Protein AF-A0A948UBR6-F1 (afdb_monomer)

Mean predicted aligned error: 5.24 Å

Sequence (126 aa):
MLLAVLIFVATISLVIWQPKGLGIGWSAMGGAVVALLAGVISLADVPVVWDIVWNATGAFVAIIVISLLLDEAGFFEWAALHVARWGRGNGKLLFALVVLLGAAVSALVANDGAALILTPIVIAML

pLDDT: mean 90.73, std 3.77, range [75.69, 96.88]

Secondary structure (DSSP, 8-state):
-HHHHHHHHHHHHHHHH-GGG--HHHHHHHHHHHHHHTTSS-TTHHHHHHHHHHHHHHHHHHHHHHHHHHHHTTHHHHHHHHHHHHHTT-HHHHHHHHHHHHHHHHHHS-HHHHHHHHHHHHHTT-

Structure (mmCIF, N/CA/C/O backbone):
data_AF-A0A948UBR6-F1
#
_entry.id   AF-A0A948UBR6-F1
#
loop_
_atom_site.group_PDB
_atom_site.id
_atom_site.type_symbol
_atom_site.label_atom_id
_atom_site.label_alt_id
_atom_site.label_comp_id
_atom_site.label_asym_id
_atom_site.label_entity_id
_atom_site.label_seq_id
_atom_site.pdbx_PDB_ins_code
_atom_site.Cartn_x
_atom_site.Cartn_y
_atom_site.Cartn_z
_atom_site.occupancy
_atom_site.B_iso_or_equiv
_atom_site.auth_seq_id
_atom_site.auth_comp_id
_atom_site.auth_asym_id
_atom_site.auth_atom_id
_atom_site.pdbx_PDB_model_num
ATOM 1 N N . MET A 1 1 ? 24.419 -3.170 -16.975 1.00 86.69 1 MET A N 1
ATOM 2 C CA . MET A 1 1 ? 24.210 -2.918 -15.527 1.00 86.69 1 MET A CA 1
ATOM 3 C C . MET A 1 1 ? 24.054 -1.438 -15.192 1.00 86.69 1 MET A C 1
ATOM 5 O O . MET A 1 1 ? 23.024 -1.103 -14.632 1.00 86.69 1 MET A O 1
ATOM 9 N N . LEU A 1 2 ? 24.986 -0.544 -15.559 1.00 93.75 2 LEU A N 1
ATOM 10 C CA . LEU A 1 2 ? 24.866 0.895 -15.246 1.00 93.75 2 LEU A CA 1
ATOM 11 C C . LEU A 1 2 ? 23.542 1.517 -15.733 1.00 93.75 2 LEU A C 1
ATOM 13 O O . LEU A 1 2 ? 22.859 2.182 -14.964 1.00 93.75 2 LEU A O 1
ATOM 17 N N . LEU A 1 3 ? 23.142 1.231 -16.978 1.00 94.12 3 LEU A N 1
ATOM 18 C CA . LEU A 1 3 ? 21.878 1.710 -17.549 1.00 94.12 3 LEU A CA 1
ATOM 19 C C . LEU A 1 3 ? 20.651 1.232 -16.755 1.00 94.12 3 LEU A C 1
ATOM 21 O O . LEU A 1 3 ? 19.753 2.018 -16.482 1.00 94.12 3 LEU A O 1
ATOM 25 N N . ALA A 1 4 ? 20.646 -0.033 -16.328 1.00 93.56 4 ALA A N 1
ATOM 26 C CA . ALA A 1 4 ? 19.573 -0.603 -15.516 1.00 93.56 4 ALA A CA 1
ATOM 27 C C . ALA A 1 4 ? 19.444 0.113 -14.165 1.00 93.56 4 ALA A C 1
ATOM 29 O O . ALA A 1 4 ? 18.344 0.465 -13.756 1.00 93.56 4 ALA A O 1
ATOM 30 N N . VAL A 1 5 ? 20.577 0.379 -13.506 1.00 96.25 5 VAL A N 1
ATOM 31 C CA . VAL A 1 5 ? 20.614 1.109 -12.231 1.00 96.25 5 VAL A CA 1
ATOM 32 C C . VAL A 1 5 ? 20.113 2.540 -12.409 1.00 96.25 5 VAL A C 1
ATOM 34 O O . VAL A 1 5 ? 19.330 3.010 -11.592 1.00 96.25 5 VAL A O 1
ATOM 37 N N . LEU A 1 6 ? 20.505 3.224 -13.487 1.00 96.69 6 LEU A N 1
ATOM 38 C CA . LEU A 1 6 ? 20.025 4.578 -13.773 1.00 96.69 6 LEU A CA 1
ATOM 39 C C . LEU A 1 6 ? 18.511 4.614 -13.999 1.00 96.69 6 LEU A C 1
ATOM 41 O O . LEU A 1 6 ? 17.832 5.452 -13.410 1.00 96.69 6 LEU A O 1
ATOM 45 N N . ILE A 1 7 ? 17.978 3.686 -14.802 1.00 95.94 7 ILE A N 1
ATOM 46 C CA . ILE A 1 7 ? 16.533 3.577 -15.038 1.00 95.94 7 ILE A CA 1
ATOM 47 C C . ILE A 1 7 ? 15.806 3.268 -13.727 1.00 95.94 7 ILE A C 1
ATOM 49 O O . ILE A 1 7 ? 14.793 3.898 -13.431 1.00 95.94 7 ILE A O 1
ATOM 53 N N . PHE A 1 8 ? 16.336 2.354 -12.914 1.00 95.56 8 PHE A N 1
ATOM 54 C CA . PHE A 1 8 ? 15.770 2.012 -11.612 1.00 95.56 8 PHE A CA 1
ATOM 55 C C . PHE A 1 8 ? 15.714 3.221 -10.671 1.00 95.56 8 PHE A C 1
ATOM 57 O O . PHE A 1 8 ? 14.643 3.547 -10.164 1.00 95.56 8 PHE A O 1
ATOM 64 N N . VAL A 1 9 ? 16.837 3.922 -10.482 1.00 96.88 9 VAL A N 1
ATOM 65 C CA . VAL A 1 9 ? 16.909 5.100 -9.604 1.00 96.88 9 VAL A CA 1
ATOM 66 C C . VAL A 1 9 ? 15.955 6.186 -10.091 1.00 96.88 9 VAL A C 1
ATOM 68 O O . VAL A 1 9 ? 15.169 6.693 -9.296 1.00 96.88 9 VAL A O 1
ATOM 71 N N . ALA A 1 10 ? 15.952 6.491 -11.391 1.00 95.69 10 ALA A N 1
ATOM 72 C CA . ALA A 1 10 ? 15.044 7.482 -11.960 1.00 95.69 10 ALA A CA 1
ATOM 73 C C . ALA A 1 10 ? 13.567 7.098 -11.759 1.00 95.69 10 ALA A C 1
ATOM 75 O O . ALA A 1 10 ? 12.761 7.932 -11.345 1.00 95.69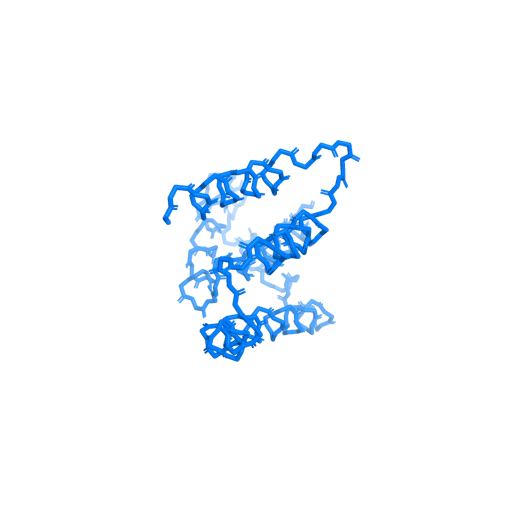 10 ALA A O 1
ATOM 76 N N . THR A 1 11 ? 13.217 5.830 -11.997 1.00 95.62 11 THR A N 1
ATOM 77 C CA . THR A 1 11 ? 11.844 5.327 -11.833 1.00 95.62 11 THR A CA 1
ATOM 78 C C . THR A 1 11 ? 11.398 5.416 -10.375 1.00 95.62 11 THR A C 1
ATOM 80 O O . THR A 1 11 ? 10.325 5.947 -10.096 1.00 95.62 11 THR A O 1
ATOM 83 N N . ILE A 1 12 ? 12.231 4.972 -9.428 1.00 95.75 12 ILE A N 1
ATOM 84 C CA . ILE A 1 12 ? 11.934 5.052 -7.992 1.00 95.75 12 ILE A CA 1
ATOM 85 C C . ILE A 1 12 ? 11.832 6.508 -7.525 1.00 95.75 12 ILE A C 1
ATOM 87 O O . ILE A 1 12 ? 10.913 6.841 -6.780 1.00 95.75 12 ILE A O 1
ATOM 91 N N . SER A 1 13 ? 12.709 7.401 -7.995 1.00 95.12 13 SER A N 1
ATOM 92 C CA . SER A 1 13 ? 12.603 8.833 -7.692 1.00 95.12 13 SER A CA 1
ATOM 93 C C . SER A 1 13 ? 11.272 9.422 -8.165 1.00 95.12 13 SER A C 1
ATOM 95 O O . SER A 1 13 ? 10.645 10.164 -7.414 1.00 95.12 13 SER A O 1
ATOM 97 N N . LEU A 1 14 ? 10.799 9.067 -9.364 1.00 93.62 14 LEU A N 1
ATOM 98 C CA . LEU A 1 14 ? 9.495 9.512 -9.868 1.00 93.62 14 LEU A CA 1
ATOM 99 C C . LEU A 1 14 ? 8.321 8.915 -9.083 1.00 93.62 14 LEU A C 1
ATOM 101 O O . LEU A 1 14 ? 7.339 9.612 -8.838 1.00 93.62 14 LEU A O 1
ATOM 105 N N . VAL A 1 15 ? 8.419 7.647 -8.679 1.00 94.06 15 VAL A N 1
ATOM 106 C CA . VAL A 1 15 ? 7.399 6.956 -7.872 1.00 94.06 15 VAL A CA 1
ATOM 107 C C . VAL A 1 15 ? 7.259 7.575 -6.478 1.00 94.06 15 VAL A C 1
ATOM 109 O O . VAL A 1 15 ? 6.139 7.730 -5.996 1.00 94.06 15 VAL A O 1
ATOM 112 N N . ILE A 1 16 ? 8.371 7.953 -5.843 1.00 93.25 16 ILE A N 1
ATOM 113 C CA . ILE A 1 16 ? 8.371 8.563 -4.506 1.00 93.25 16 ILE A CA 1
ATOM 114 C C . ILE A 1 16 ? 7.988 10.045 -4.580 1.00 93.25 16 ILE A C 1
ATOM 116 O O . ILE A 1 16 ? 7.179 10.506 -3.781 1.00 93.25 16 ILE A O 1
ATOM 120 N N . TRP A 1 17 ? 8.554 10.804 -5.526 1.00 93.94 17 TRP A N 1
ATOM 121 C CA . TRP A 1 17 ? 8.319 12.250 -5.611 1.00 93.94 17 TRP A CA 1
ATOM 122 C C . TRP A 1 17 ? 6.939 12.586 -6.202 1.00 93.94 17 TRP A C 1
ATOM 124 O O . TRP A 1 17 ? 6.357 13.602 -5.837 1.00 93.94 17 TRP A O 1
ATOM 134 N N . GLN A 1 18 ? 6.381 11.755 -7.088 1.00 89.50 18 GLN A N 1
ATOM 135 C CA . GLN A 1 18 ? 5.072 11.990 -7.725 1.00 89.50 18 GLN A CA 1
ATOM 136 C C . GLN A 1 18 ? 4.911 13.435 -8.244 1.00 89.50 18 GLN A C 1
ATOM 138 O O . GLN A 1 18 ? 3.983 14.157 -7.853 1.00 89.50 1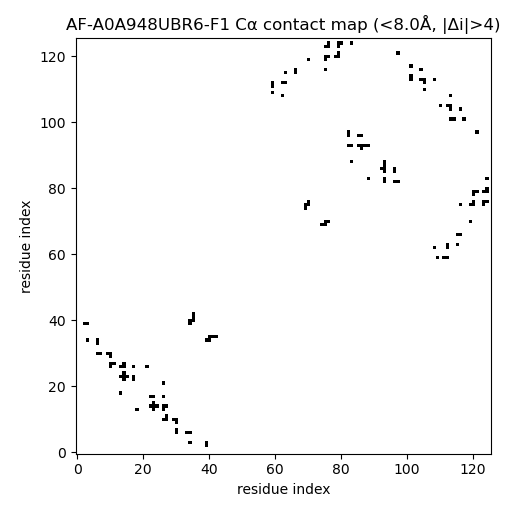8 GLN A O 1
ATOM 143 N N . PRO A 1 19 ? 5.830 13.917 -9.107 1.00 88.88 19 PRO A N 1
ATOM 144 C CA . PRO A 1 19 ? 5.823 15.308 -9.539 1.00 88.88 19 PRO A CA 1
ATOM 145 C C . PRO A 1 19 ? 4.481 15.655 -10.193 1.00 88.88 19 PRO A C 1
ATOM 147 O O . PRO A 1 19 ? 4.002 14.931 -11.061 1.00 88.88 19 PRO A O 1
ATOM 150 N N . LYS A 1 20 ? 3.861 16.766 -9.779 1.00 83.12 20 LYS A N 1
ATOM 151 C CA . LYS A 1 20 ? 2.541 17.214 -10.273 1.00 83.12 20 LYS A CA 1
ATOM 152 C C . LYS A 1 20 ? 1.409 16.186 -10.085 1.00 83.12 20 LYS A C 1
ATOM 154 O O . LYS A 1 20 ? 0.451 16.196 -10.852 1.00 83.12 20 LYS A O 1
ATOM 159 N N . GLY A 1 21 ? 1.515 15.305 -9.087 1.00 82.56 21 GLY A N 1
ATOM 160 C CA . GLY A 1 21 ? 0.511 14.270 -8.832 1.00 82.56 21 GLY A CA 1
ATOM 161 C C . GLY A 1 21 ? 0.508 13.153 -9.877 1.00 82.56 21 GLY A C 1
ATOM 162 O O . GLY A 1 21 ? -0.514 12.500 -10.071 1.00 82.56 21 GLY A O 1
ATOM 163 N N . LEU A 1 22 ? 1.631 12.936 -10.575 1.00 84.56 22 LEU A N 1
ATOM 164 C CA . LEU A 1 22 ? 1.815 11.758 -11.419 1.00 84.56 22 LEU A CA 1
ATOM 165 C C . LEU A 1 22 ? 1.582 10.499 -10.577 1.00 84.56 22 LEU A C 1
ATOM 167 O O . LEU A 1 22 ? 2.326 10.221 -9.638 1.00 84.56 22 LEU A O 1
ATOM 171 N N . GLY A 1 23 ? 0.532 9.750 -10.918 1.00 87.31 23 GLY A N 1
ATOM 172 C CA . GLY A 1 23 ? 0.192 8.522 -10.211 1.00 87.31 23 GLY A CA 1
ATOM 173 C C . GLY A 1 23 ? 1.338 7.512 -10.263 1.00 87.31 23 GLY A C 1
ATOM 174 O O . GLY A 1 23 ? 2.001 7.363 -11.291 1.00 87.31 23 GLY A O 1
ATOM 175 N N . ILE A 1 24 ? 1.531 6.780 -9.165 1.00 91.06 24 ILE A N 1
ATOM 176 C CA . ILE A 1 24 ? 2.602 5.783 -8.988 1.00 91.06 24 ILE A CA 1
ATOM 177 C C . ILE A 1 24 ? 2.668 4.804 -10.172 1.00 91.06 24 ILE A C 1
ATOM 179 O O . ILE A 1 24 ? 3.750 4.513 -10.683 1.00 91.06 24 ILE A O 1
ATOM 183 N N . GLY A 1 25 ? 1.502 4.352 -10.651 1.00 90.50 25 GLY A N 1
ATOM 184 C CA . GLY A 1 25 ? 1.394 3.432 -11.783 1.00 90.50 25 GLY A CA 1
ATOM 185 C C . GLY A 1 25 ? 1.949 3.999 -13.092 1.00 90.50 25 GLY A C 1
ATOM 186 O O . GLY A 1 25 ? 2.645 3.287 -13.806 1.00 90.50 25 GLY A O 1
ATOM 187 N N . TRP A 1 26 ? 1.729 5.284 -13.384 1.00 92.56 26 TRP A N 1
ATOM 188 C CA . TRP A 1 26 ? 2.236 5.917 -14.608 1.00 92.56 26 TRP A CA 1
ATOM 189 C C . TRP A 1 26 ? 3.759 6.015 -14.609 1.00 92.56 26 TRP A C 1
ATOM 191 O O . TRP A 1 26 ? 4.396 5.685 -15.609 1.00 92.56 26 TRP A O 1
ATOM 201 N N . SER A 1 27 ? 4.344 6.413 -13.477 1.00 93.25 27 SER A N 1
ATOM 202 C CA . SER A 1 27 ? 5.798 6.463 -13.305 1.00 93.25 27 SER A CA 1
ATOM 203 C C . SER A 1 27 ? 6.428 5.073 -13.451 1.00 93.25 27 SER A C 1
ATOM 205 O O . SER A 1 27 ? 7.413 4.918 -14.173 1.00 93.25 27 SER A O 1
ATOM 207 N N . ALA A 1 28 ? 5.830 4.047 -12.833 1.00 93.81 28 ALA A N 1
ATOM 208 C CA . ALA A 1 28 ? 6.301 2.666 -12.929 1.00 93.81 28 ALA A CA 1
ATOM 209 C C . ALA A 1 28 ? 6.172 2.094 -14.354 1.00 93.81 28 ALA A C 1
ATOM 211 O O . ALA A 1 28 ? 7.123 1.502 -14.866 1.00 93.81 28 ALA A O 1
ATOM 212 N N . MET A 1 29 ? 5.035 2.317 -15.025 1.00 94.25 29 MET A N 1
ATOM 213 C CA . MET A 1 29 ? 4.823 1.900 -16.415 1.00 94.25 29 MET A CA 1
ATOM 214 C C . MET A 1 29 ? 5.799 2.593 -17.368 1.00 94.25 29 MET A C 1
ATOM 216 O O . MET A 1 29 ? 6.381 1.936 -18.228 1.00 94.25 29 MET A O 1
ATOM 220 N N . GLY A 1 30 ? 6.025 3.899 -17.194 1.00 94.25 30 GLY A N 1
ATOM 221 C CA . GLY A 1 30 ? 7.016 4.645 -17.967 1.00 94.25 30 GLY A CA 1
ATOM 222 C C . GLY A 1 30 ? 8.424 4.073 -17.795 1.00 94.25 30 GLY A C 1
ATOM 223 O O . GLY A 1 30 ? 9.107 3.824 -18.786 1.00 94.25 30 GLY A O 1
ATOM 224 N N . GLY A 1 31 ? 8.829 3.781 -16.555 1.00 94.56 31 GLY A N 1
ATOM 225 C CA . GLY A 1 31 ? 10.105 3.125 -16.259 1.00 94.56 31 GLY A CA 1
ATOM 226 C C . GLY A 1 31 ? 10.251 1.754 -16.926 1.00 94.56 31 GLY A C 1
ATOM 227 O O . GLY A 1 31 ? 11.284 1.475 -17.534 1.00 94.56 31 GLY A O 1
ATOM 228 N N . ALA A 1 32 ? 9.203 0.924 -16.887 1.00 94.38 32 ALA A N 1
ATOM 229 C CA . ALA A 1 32 ? 9.186 -0.386 -17.540 1.00 94.38 32 ALA A CA 1
ATOM 230 C C . ALA A 1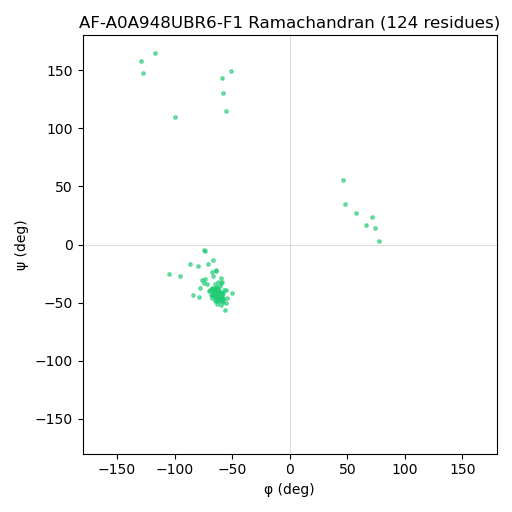 32 ? 9.303 -0.281 -19.071 1.00 94.38 32 ALA A C 1
ATOM 232 O O . ALA A 1 32 ? 10.082 -1.013 -19.682 1.00 94.38 32 ALA A O 1
ATOM 233 N N . VAL A 1 33 ? 8.590 0.664 -19.695 1.00 95.44 33 VAL A N 1
ATOM 234 C CA . VAL A 1 33 ? 8.689 0.923 -21.142 1.00 95.44 33 VAL A CA 1
ATOM 235 C C . VAL A 1 33 ? 10.096 1.383 -21.515 1.00 95.44 33 VAL A C 1
ATOM 237 O O . VAL A 1 33 ? 10.674 0.865 -22.467 1.00 95.44 33 VAL A O 1
ATOM 240 N N . VAL A 1 34 ? 10.683 2.309 -20.753 1.00 96.12 34 VAL A N 1
ATOM 241 C CA . VAL A 1 34 ? 12.062 2.765 -20.983 1.00 96.12 34 VAL A CA 1
ATOM 242 C C . VAL A 1 34 ? 13.051 1.607 -20.838 1.00 96.12 34 VAL A C 1
ATOM 244 O O . VAL A 1 34 ? 13.952 1.479 -21.662 1.00 96.12 34 VAL A O 1
ATOM 247 N N . ALA A 1 35 ? 12.870 0.729 -19.848 1.00 95.31 35 ALA A N 1
ATOM 248 C CA . ALA A 1 35 ? 13.713 -0.450 -19.658 1.00 95.31 35 ALA A CA 1
ATOM 249 C C . ALA A 1 35 ? 13.603 -1.459 -20.817 1.00 95.31 35 ALA A C 1
ATOM 251 O O . ALA A 1 35 ? 14.627 -2.000 -21.241 1.00 95.31 35 ALA A O 1
ATOM 252 N N . LEU A 1 36 ? 12.395 -1.672 -21.356 1.00 94.38 36 LEU A N 1
ATOM 253 C CA . LEU A 1 36 ? 12.160 -2.510 -22.539 1.00 94.38 36 LEU A CA 1
ATOM 254 C C . LEU A 1 36 ? 12.821 -1.916 -23.788 1.00 94.38 36 LEU A C 1
ATOM 256 O O . LEU A 1 36 ? 13.548 -2.611 -24.491 1.00 94.38 36 LEU A O 1
ATOM 260 N N . LEU A 1 37 ? 12.613 -0.621 -24.050 1.00 94.75 37 LEU A N 1
ATOM 261 C CA . LEU A 1 37 ? 13.190 0.063 -25.214 1.00 94.75 37 LEU A CA 1
ATOM 262 C C . LEU A 1 37 ? 14.720 0.131 -25.150 1.00 94.75 37 LEU A C 1
ATOM 264 O O . LEU A 1 37 ? 15.389 0.037 -26.175 1.00 94.75 37 LEU A O 1
ATOM 268 N N . ALA A 1 38 ? 15.278 0.259 -23.948 1.00 93.88 38 ALA A N 1
ATOM 269 C CA . ALA A 1 38 ? 16.714 0.218 -23.703 1.00 93.88 38 ALA A CA 1
ATOM 270 C C . ALA A 1 38 ? 17.318 -1.199 -23.800 1.00 93.88 38 ALA A C 1
ATOM 272 O O . ALA A 1 38 ? 18.533 -1.344 -23.656 1.00 93.88 38 ALA A O 1
ATOM 273 N N . GLY A 1 39 ? 16.497 -2.241 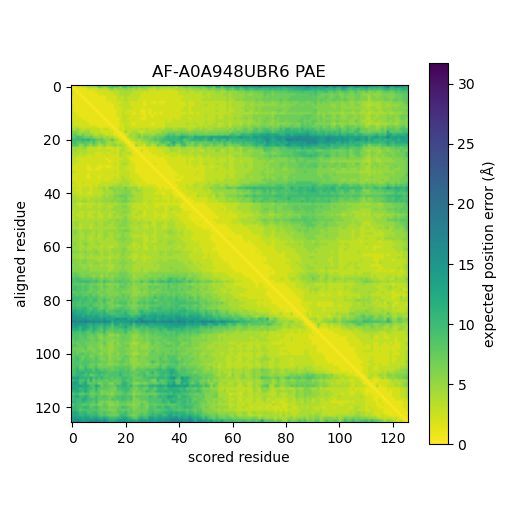-23.995 1.00 92.44 39 GLY A N 1
ATOM 274 C CA . GLY A 1 39 ? 16.930 -3.641 -24.042 1.00 92.44 39 GLY A CA 1
ATOM 275 C C . GLY A 1 39 ? 17.467 -4.171 -22.709 1.00 92.44 39 GLY A C 1
ATOM 276 O O . GLY A 1 39 ? 18.171 -5.177 -22.686 1.00 92.44 39 GLY A O 1
ATOM 277 N N . VAL A 1 40 ? 17.181 -3.480 -21.599 1.00 93.31 40 VAL A N 1
ATOM 278 C CA . VAL A 1 40 ? 17.600 -3.889 -20.248 1.00 93.31 40 VAL A CA 1
ATOM 279 C C . VAL A 1 40 ? 16.762 -5.061 -19.750 1.00 93.31 40 VAL A C 1
ATOM 281 O O . VAL A 1 40 ? 17.271 -5.905 -19.016 1.00 93.31 40 VAL A O 1
ATOM 284 N N . ILE A 1 41 ? 15.494 -5.096 -20.156 1.00 93.25 41 ILE A N 1
ATOM 285 C CA . ILE A 1 41 ? 14.562 -6.193 -19.912 1.00 93.25 41 ILE A CA 1
ATOM 286 C C . ILE A 1 41 ? 13.908 -6.608 -21.230 1.00 93.25 41 ILE A C 1
ATOM 288 O O . ILE A 1 41 ? 13.843 -5.834 -22.186 1.00 93.25 41 ILE A O 1
ATOM 292 N N . SER A 1 42 ? 13.410 -7.833 -21.262 1.00 94.06 42 SER A N 1
ATOM 293 C CA . SER A 1 42 ? 12.711 -8.457 -22.375 1.00 94.06 42 SER A CA 1
ATOM 294 C C . SER A 1 42 ? 11.270 -8.796 -21.990 1.00 94.06 42 SER A C 1
ATOM 296 O O . SER A 1 42 ? 10.908 -8.856 -20.816 1.00 94.06 42 SER A O 1
ATOM 298 N N . LEU A 1 43 ? 10.426 -9.079 -22.984 1.00 92.50 43 LEU A N 1
ATOM 299 C CA . LEU A 1 43 ? 9.055 -9.532 -22.721 1.00 92.50 43 LEU A CA 1
ATOM 300 C C . LEU A 1 43 ? 9.004 -10.886 -21.992 1.00 92.50 43 LEU A C 1
ATOM 302 O O . LEU A 1 43 ? 8.016 -11.174 -21.321 1.00 92.50 43 LEU A O 1
ATOM 306 N N . ALA A 1 44 ? 10.065 -11.693 -22.082 1.00 93.81 44 ALA A N 1
ATOM 307 C CA . ALA A 1 44 ? 10.172 -12.961 -21.364 1.00 93.81 44 ALA A CA 1
ATOM 308 C C . ALA A 1 44 ? 10.373 -12.779 -19.848 1.00 93.81 44 ALA A C 1
ATOM 310 O O . ALA A 1 44 ? 10.116 -13.711 -19.092 1.00 93.81 44 ALA A O 1
ATOM 311 N N . ASP A 1 45 ? 10.770 -11.585 -19.395 1.00 92.25 45 ASP A N 1
ATOM 312 C CA . ASP A 1 45 ? 10.919 -11.279 -17.968 1.00 92.25 45 ASP A CA 1
ATOM 313 C C . ASP A 1 45 ? 9.567 -10.972 -17.298 1.00 92.25 45 ASP A C 1
ATOM 315 O O . ASP A 1 45 ? 9.440 -11.060 -16.078 1.00 92.25 45 ASP A O 1
ATOM 319 N N . VAL A 1 46 ? 8.527 -10.648 -18.078 1.00 91.00 46 VAL A N 1
ATOM 320 C CA . VAL A 1 46 ? 7.204 -10.273 -17.547 1.00 91.00 46 VAL A CA 1
ATOM 321 C C . VAL A 1 46 ? 6.538 -11.418 -16.771 1.00 91.00 46 VAL A C 1
ATOM 323 O O . VAL A 1 46 ? 6.117 -11.167 -15.641 1.00 91.00 46 VAL A O 1
ATOM 326 N N . PRO A 1 47 ? 6.464 -12.666 -17.284 1.00 94.50 47 PRO A N 1
ATOM 327 C CA . PRO A 1 47 ? 5.925 -13.789 -16.516 1.00 94.50 47 PRO A CA 1
ATOM 328 C C . PRO A 1 47 ? 6.709 -14.066 -15.230 1.00 94.50 47 PRO A C 1
ATOM 330 O O . PRO A 1 47 ? 6.108 -14.364 -14.206 1.00 94.50 47 PRO A O 1
ATOM 333 N N . VAL A 1 48 ? 8.036 -13.894 -15.251 1.00 94.44 48 VAL A N 1
ATOM 334 C CA . VAL A 1 48 ? 8.885 -14.091 -14.065 1.00 94.44 48 VAL A CA 1
ATOM 335 C C . VAL A 1 48 ? 8.536 -13.074 -12.980 1.00 94.44 48 VAL A C 1
ATOM 337 O O . VAL A 1 48 ? 8.360 -13.436 -11.820 1.00 94.44 48 VAL A O 1
ATOM 340 N N . VAL A 1 49 ? 8.394 -11.797 -13.348 1.00 92.56 49 VAL A N 1
ATOM 341 C CA . VAL A 1 49 ? 7.972 -10.748 -12.407 1.00 92.56 49 VAL A CA 1
ATOM 342 C C . VAL A 1 49 ? 6.545 -10.995 -11.919 1.00 92.56 49 VAL A C 1
ATOM 344 O O . VAL A 1 49 ? 6.267 -10.819 -10.733 1.00 92.56 49 VAL A O 1
ATOM 347 N N . TRP A 1 50 ? 5.645 -11.433 -12.803 1.00 93.75 50 TRP A N 1
ATOM 348 C CA . TRP A 1 50 ? 4.277 -11.779 -12.429 1.00 93.75 50 TRP A CA 1
ATOM 349 C C . TRP A 1 50 ? 4.244 -12.886 -11.374 1.00 93.75 50 TRP A C 1
ATOM 351 O O . TRP A 1 50 ? 3.614 -12.692 -10.338 1.00 93.75 50 TRP A O 1
ATOM 361 N N . ASP A 1 51 ? 4.986 -13.978 -11.574 1.00 95.12 51 ASP A N 1
ATOM 362 C CA . ASP A 1 51 ? 5.061 -15.113 -10.644 1.00 95.12 51 ASP A CA 1
ATOM 363 C C . ASP A 1 51 ? 5.565 -14.718 -9.246 1.00 95.12 51 ASP A C 1
ATOM 365 O O . ASP A 1 51 ? 5.162 -15.315 -8.244 1.00 95.12 51 ASP A O 1
ATOM 369 N N . ILE A 1 52 ? 6.388 -13.670 -9.158 1.00 93.81 52 ILE A N 1
ATOM 370 C CA . ILE A 1 52 ? 6.890 -13.132 -7.887 1.00 93.81 52 ILE A CA 1
ATOM 371 C C . ILE A 1 52 ? 5.826 -12.283 -7.175 1.00 93.81 52 ILE A C 1
ATOM 373 O O . ILE A 1 52 ? 5.738 -12.307 -5.946 1.00 93.81 52 ILE A O 1
ATOM 377 N N . VAL A 1 53 ? 5.026 -11.512 -7.918 1.00 93.69 53 VAL A N 1
ATOM 378 C CA . VAL A 1 53 ? 4.206 -10.428 -7.347 1.00 93.69 53 VAL A CA 1
ATOM 379 C C . VAL A 1 53 ? 2.716 -10.780 -7.242 1.00 93.69 53 VAL A C 1
ATOM 381 O O . VAL A 1 53 ? 2.033 -10.253 -6.360 1.00 93.69 53 VAL A O 1
ATOM 384 N N . TRP A 1 54 ? 2.197 -11.699 -8.066 1.00 94.38 54 TRP A N 1
ATOM 385 C CA . TRP A 1 54 ? 0.754 -11.974 -8.159 1.00 94.38 54 TRP A CA 1
ATOM 386 C C . TRP A 1 54 ? 0.121 -12.374 -6.821 1.00 94.38 54 TRP A C 1
ATOM 388 O O . TRP A 1 54 ? -0.976 -11.916 -6.507 1.00 94.38 54 TRP A O 1
ATOM 398 N N . ASN A 1 55 ? 0.822 -13.176 -6.011 1.00 92.88 55 ASN A N 1
ATOM 399 C CA . ASN A 1 55 ? 0.351 -13.613 -4.696 1.00 92.88 55 ASN A CA 1
ATOM 400 C C . ASN A 1 55 ? 0.116 -12.423 -3.761 1.00 92.88 55 ASN A C 1
ATOM 402 O O . ASN A 1 55 ? -0.936 -12.318 -3.132 1.00 92.88 55 ASN A O 1
ATOM 406 N N . ALA A 1 56 ? 1.084 -11.505 -3.694 1.00 90.12 56 ALA A N 1
ATOM 407 C CA . ALA A 1 56 ? 1.004 -10.327 -2.840 1.00 90.12 56 ALA A CA 1
ATOM 408 C C . ALA A 1 56 ? -0.106 -9.376 -3.309 1.00 90.12 56 ALA A C 1
ATOM 410 O O . ALA A 1 56 ? -0.902 -8.903 -2.499 1.00 90.12 56 ALA A O 1
ATOM 411 N N . THR A 1 57 ? -0.212 -9.142 -4.622 1.00 91.19 57 THR A N 1
ATOM 412 C CA . THR A 1 57 ? -1.284 -8.313 -5.190 1.00 91.19 57 THR A CA 1
ATOM 413 C C . THR A 1 57 ? -2.663 -8.926 -4.951 1.00 91.19 57 THR A C 1
ATOM 415 O O . THR A 1 57 ? -3.581 -8.221 -4.537 1.00 91.19 57 THR A O 1
ATOM 418 N N . GLY A 1 58 ? -2.813 -10.237 -5.15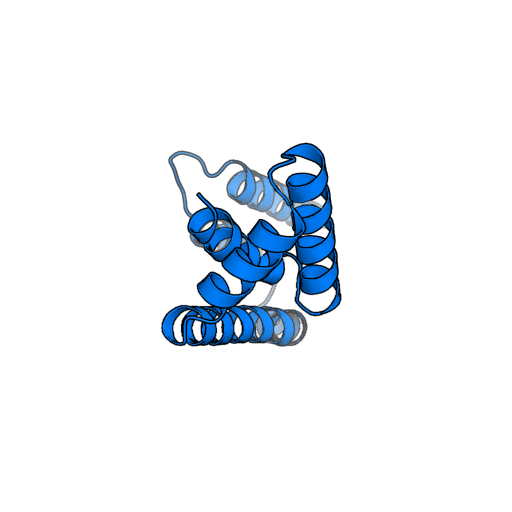1 1.00 92.88 58 GLY A N 1
ATOM 419 C CA . GLY A 1 58 ? -4.063 -10.952 -4.897 1.00 92.88 58 GLY A CA 1
ATOM 420 C C . GLY A 1 58 ? -4.471 -10.912 -3.425 1.00 92.88 58 GLY A C 1
ATOM 421 O O . GLY A 1 58 ? -5.625 -10.616 -3.120 1.00 92.88 58 GLY A O 1
ATOM 422 N N . ALA A 1 59 ? -3.523 -11.127 -2.509 1.00 90.62 59 ALA A N 1
ATOM 423 C CA . ALA A 1 59 ? -3.766 -11.009 -1.074 1.00 90.62 59 ALA A CA 1
ATOM 424 C C . ALA A 1 59 ? -4.229 -9.595 -0.691 1.00 90.62 59 ALA A C 1
ATOM 426 O O . ALA A 1 59 ? -5.191 -9.450 0.061 1.00 90.62 59 ALA A O 1
ATOM 427 N N . PHE A 1 60 ? -3.604 -8.555 -1.250 1.00 90.19 60 PHE A N 1
ATOM 428 C CA . PHE A 1 60 ? -4.003 -7.170 -1.004 1.00 90.19 60 PHE A CA 1
ATOM 429 C C . PHE A 1 60 ? -5.440 -6.889 -1.468 1.00 90.19 60 PHE A C 1
ATOM 431 O O . PHE A 1 60 ? -6.237 -6.336 -0.712 1.00 90.19 60 PHE A O 1
ATOM 438 N N . VAL A 1 61 ? -5.812 -7.348 -2.668 1.00 92.75 61 VAL A N 1
ATOM 439 C CA . VAL A 1 61 ? -7.190 -7.239 -3.180 1.00 92.75 61 VAL A CA 1
ATOM 440 C C . VAL A 1 61 ? -8.176 -7.998 -2.290 1.00 92.75 61 VAL A C 1
ATOM 442 O O . VAL A 1 61 ? -9.225 -7.459 -1.942 1.00 92.75 61 VAL A O 1
ATOM 445 N N . ALA A 1 62 ? -7.844 -9.224 -1.879 1.00 92.00 62 ALA A N 1
ATOM 446 C CA . ALA A 1 62 ? -8.694 -10.019 -0.997 1.00 92.00 62 ALA A CA 1
ATOM 447 C C . ALA A 1 62 ? -8.933 -9.317 0.348 1.00 92.00 62 ALA A C 1
ATOM 449 O O . ALA A 1 62 ? -10.066 -9.274 0.824 1.00 92.00 62 ALA A O 1
ATOM 450 N N . ILE A 1 63 ? -7.895 -8.711 0.932 1.00 89.88 63 ILE A N 1
ATOM 451 C CA . ILE A 1 63 ? -8.013 -7.945 2.176 1.00 89.88 63 ILE A CA 1
ATOM 452 C C . ILE A 1 63 ? -8.906 -6.718 1.990 1.00 89.88 63 ILE A C 1
ATOM 454 O O . ILE A 1 63 ? -9.739 -6.461 2.857 1.00 89.88 63 ILE A O 1
ATOM 458 N N . ILE A 1 64 ? -8.787 -5.987 0.876 1.00 91.69 64 ILE A N 1
ATOM 459 C CA . ILE A 1 64 ? -9.680 -4.857 0.572 1.00 91.69 64 ILE A CA 1
ATOM 460 C C . ILE A 1 64 ? -11.133 -5.337 0.535 1.00 91.69 64 ILE A C 1
ATOM 462 O O . ILE A 1 64 ? -11.984 -4.763 1.206 1.00 91.69 64 ILE A O 1
ATOM 466 N N . VAL A 1 65 ? -11.413 -6.420 -0.195 1.00 93.69 65 VAL A N 1
ATOM 467 C CA . VAL A 1 65 ? -12.770 -6.972 -0.316 1.00 93.69 65 VAL A CA 1
ATOM 468 C C . VAL A 1 65 ? -13.315 -7.418 1.042 1.00 93.69 65 VAL A C 1
ATOM 470 O O . VAL A 1 65 ? -14.434 -7.056 1.393 1.00 93.69 65 VAL A O 1
ATOM 473 N N . ILE A 1 66 ? -12.531 -8.159 1.830 1.00 90.69 66 ILE A N 1
ATOM 474 C CA . ILE A 1 66 ? -12.937 -8.590 3.176 1.00 90.69 66 ILE A CA 1
ATOM 475 C C . ILE A 1 66 ? -13.188 -7.378 4.075 1.00 90.69 66 ILE A C 1
ATOM 477 O O . ILE A 1 66 ? -14.180 -7.360 4.795 1.00 90.69 66 ILE A O 1
ATOM 481 N N . SER A 1 67 ? -12.331 -6.358 4.017 1.00 87.62 67 SER A N 1
ATOM 482 C CA . SER A 1 67 ? -12.491 -5.136 4.812 1.00 87.62 67 SER A CA 1
ATOM 483 C C . SER A 1 67 ? -13.795 -4.420 4.478 1.00 87.62 67 SER A C 1
ATOM 485 O O . SER A 1 67 ? -14.538 -4.078 5.387 1.00 87.62 67 SER A O 1
ATOM 487 N N . LEU A 1 68 ? -14.113 -4.266 3.189 1.00 90.81 68 LEU A N 1
ATOM 488 C CA . LEU A 1 68 ? -15.371 -3.658 2.748 1.00 90.81 68 LEU A CA 1
ATOM 489 C C . LEU A 1 68 ? -16.593 -4.468 3.206 1.00 90.81 68 LEU A C 1
ATOM 491 O O . LEU A 1 68 ? -17.580 -3.892 3.648 1.00 90.81 68 LEU A O 1
ATOM 495 N N . LEU A 1 69 ? -16.526 -5.802 3.146 1.00 93.88 69 LEU A N 1
ATOM 496 C CA . LEU A 1 69 ? -17.606 -6.669 3.631 1.00 93.88 69 LEU A CA 1
ATOM 497 C C . LEU A 1 69 ? -17.790 -6.581 5.152 1.00 93.88 69 LEU A C 1
ATOM 499 O O . LEU A 1 69 ? -18.920 -6.603 5.633 1.00 93.88 69 LEU A O 1
ATOM 503 N N . LEU A 1 70 ? -16.695 -6.507 5.913 1.00 90.56 70 LEU A N 1
ATOM 504 C CA . LEU A 1 70 ? -16.733 -6.356 7.369 1.00 90.56 70 LEU A CA 1
ATOM 505 C C . LEU A 1 70 ? -17.276 -4.986 7.787 1.00 90.56 70 LEU A C 1
ATOM 507 O O . LEU A 1 70 ? -18.004 -4.908 8.777 1.00 90.56 70 LEU A O 1
ATOM 511 N N . ASP A 1 71 ? -16.941 -3.938 7.037 1.00 89.12 71 ASP A N 1
ATOM 512 C CA . ASP A 1 71 ? -17.468 -2.592 7.253 1.00 89.12 71 ASP A CA 1
ATOM 513 C C . ASP A 1 71 ? -18.988 -2.561 7.048 1.00 89.12 71 ASP A C 1
ATOM 515 O O . ASP A 1 71 ? -19.725 -2.197 7.961 1.00 89.12 71 ASP A O 1
ATOM 519 N N . GLU A 1 72 ? -19.471 -3.082 5.915 1.00 89.44 72 GLU A N 1
ATOM 520 C CA . GLU A 1 72 ? -20.908 -3.160 5.607 1.00 89.44 72 GLU A CA 1
ATOM 521 C C . GLU A 1 72 ? -21.677 -4.046 6.607 1.00 89.44 72 GLU A C 1
ATOM 523 O O . GLU A 1 72 ? -22.832 -3.787 6.936 1.00 89.44 72 GLU A O 1
ATOM 528 N N . ALA A 1 73 ? -21.031 -5.085 7.147 1.00 92.69 73 ALA A N 1
ATOM 529 C CA . ALA A 1 73 ? -21.599 -5.923 8.203 1.00 92.69 73 ALA A CA 1
ATOM 530 C C . ALA A 1 73 ? -21.633 -5.243 9.590 1.00 92.69 73 ALA A C 1
ATOM 532 O O . ALA A 1 73 ? -22.145 -5.836 10.543 1.00 92.69 73 ALA A O 1
ATOM 533 N N . GLY A 1 74 ? -21.065 -4.041 9.739 1.00 89.69 74 GLY A N 1
ATOM 534 C CA . GLY A 1 74 ? -20.974 -3.314 11.008 1.00 89.69 74 GLY A CA 1
ATOM 535 C C . GLY A 1 74 ? -19.940 -3.888 11.984 1.00 89.69 74 GLY A C 1
ATOM 536 O O . GLY A 1 74 ? -19.942 -3.552 13.172 1.00 89.69 74 GLY A O 1
ATOM 537 N N . PHE A 1 75 ? -19.038 -4.762 11.522 1.00 90.06 75 PHE A N 1
ATOM 538 C CA . PHE A 1 75 ? -18.028 -5.384 12.383 1.00 90.06 75 PHE A CA 1
ATOM 539 C C . PHE A 1 75 ? -17.049 -4.349 12.953 1.00 90.06 75 PHE A C 1
ATOM 541 O O . PHE A 1 75 ? -16.654 -4.449 14.117 1.00 90.06 75 PHE A O 1
ATOM 548 N N . PHE A 1 76 ? -16.671 -3.338 12.167 1.00 87.38 76 PHE A N 1
ATOM 549 C CA . PHE A 1 76 ? -15.740 -2.301 12.616 1.00 87.38 76 PHE A CA 1
ATOM 550 C C . PHE A 1 76 ? -16.342 -1.391 13.687 1.00 87.38 76 PHE A C 1
ATOM 552 O O . PHE A 1 76 ? -15.664 -1.107 14.674 1.00 87.38 76 PHE A O 1
ATOM 559 N N . GLU A 1 77 ? -17.620 -1.029 13.572 1.00 87.25 77 GLU A N 1
ATOM 560 C CA . GLU A 1 77 ? -18.341 -0.296 14.619 1.00 87.25 77 GLU A CA 1
ATOM 561 C C . GLU A 1 77 ? -18.461 -1.134 15.902 1.00 87.25 77 GLU A C 1
ATOM 563 O O . GLU A 1 77 ? -18.190 -0.659 17.010 1.00 87.25 77 GLU A O 1
ATOM 568 N N . TRP A 1 78 ? -18.780 -2.424 15.765 1.00 92.75 78 TRP A N 1
ATOM 569 C CA . TRP A 1 78 ? -18.793 -3.346 16.897 1.00 92.75 78 TRP A CA 1
ATOM 570 C C . TRP A 1 78 ? -17.425 -3.406 17.596 1.00 92.75 78 TRP A C 1
ATOM 572 O O . TRP A 1 78 ? -17.361 -3.288 18.825 1.00 92.75 78 TRP A O 1
ATOM 582 N N . ALA A 1 79 ? -16.331 -3.540 16.843 1.00 89.19 79 ALA A N 1
ATOM 583 C CA . ALA A 1 79 ? -14.975 -3.588 17.388 1.00 89.19 79 ALA A CA 1
ATOM 584 C C . ALA A 1 79 ? -14.590 -2.264 18.073 1.00 89.19 79 ALA A C 1
ATOM 586 O O . ALA A 1 79 ? -14.072 -2.276 19.194 1.00 89.19 79 ALA A O 1
ATOM 587 N N . ALA A 1 80 ? -14.915 -1.132 17.442 1.00 87.81 80 ALA A N 1
ATOM 588 C CA . ALA A 1 80 ? -14.711 0.216 17.963 1.00 87.81 80 ALA A CA 1
ATOM 589 C C . ALA A 1 80 ? -15.368 0.401 19.337 1.00 87.81 80 ALA A C 1
ATOM 591 O O . ALA A 1 80 ? -14.706 0.790 20.301 1.00 87.81 80 ALA A O 1
ATOM 592 N N . LEU A 1 81 ? -16.644 0.031 19.475 1.00 88.31 81 LEU A N 1
ATOM 593 C CA . LEU A 1 81 ? -17.367 0.140 20.744 1.00 88.31 81 LEU A CA 1
ATOM 594 C C . LEU A 1 81 ? -16.751 -0.729 21.849 1.00 88.31 81 LEU A C 1
ATOM 596 O O . LEU A 1 81 ? -16.716 -0.312 23.008 1.00 88.31 81 LEU A O 1
ATOM 600 N N . HIS A 1 82 ? -16.255 -1.926 21.525 1.00 90.62 82 HIS A N 1
ATOM 601 C CA . HIS A 1 82 ? -15.601 -2.792 22.513 1.00 90.62 82 HIS A CA 1
ATOM 602 C C . HIS A 1 82 ? -14.280 -2.194 23.002 1.00 90.62 82 HIS A C 1
ATOM 604 O O . HIS A 1 82 ? -14.052 -2.119 24.213 1.00 90.62 82 HIS A O 1
ATOM 610 N N . VAL A 1 83 ? -13.449 -1.699 22.082 1.00 88.88 83 VAL A N 1
ATOM 611 C CA . VAL A 1 83 ? -12.174 -1.050 22.420 1.00 88.88 83 VAL A CA 1
ATOM 612 C C . VAL A 1 83 ? -12.401 0.243 23.208 1.00 88.88 83 VAL A C 1
ATOM 614 O O . VAL A 1 83 ? -11.752 0.457 24.236 1.00 88.88 83 VAL A O 1
ATOM 617 N N . ALA A 1 84 ? -13.385 1.058 22.818 1.00 87.94 84 ALA A N 1
ATOM 618 C CA . ALA A 1 84 ? -13.764 2.272 23.537 1.00 87.94 84 ALA A CA 1
ATOM 619 C C . ALA A 1 84 ? -14.229 1.978 24.974 1.00 87.94 84 ALA A C 1
ATOM 621 O O . ALA A 1 84 ? -13.791 2.637 25.924 1.00 87.94 84 ALA A O 1
ATOM 622 N N . ARG A 1 85 ? -15.054 0.936 25.172 1.00 88.44 85 ARG A N 1
ATOM 623 C CA . ARG A 1 85 ? -15.482 0.497 26.514 1.00 88.44 85 ARG A CA 1
ATOM 624 C C . ARG A 1 85 ? -14.302 0.049 27.376 1.00 88.44 85 ARG A C 1
ATOM 626 O O . ARG A 1 85 ? -14.255 0.393 28.558 1.00 88.44 85 ARG A O 1
ATOM 633 N N . TRP A 1 86 ? -13.338 -0.679 26.811 1.00 90.31 86 TRP A N 1
ATOM 634 C CA . TRP A 1 86 ? -12.121 -1.078 27.530 1.00 90.31 86 TRP A CA 1
ATOM 635 C C . TRP A 1 86 ? -11.212 0.103 27.880 1.00 90.31 86 TRP A C 1
ATOM 637 O O . TRP A 1 86 ? -10.521 0.052 28.897 1.00 90.31 86 TRP A O 1
ATOM 647 N N . GLY A 1 87 ? -11.265 1.191 27.106 1.00 86.81 87 GLY A N 1
ATOM 648 C CA . GLY A 1 87 ? -10.568 2.443 27.409 1.00 86.81 87 GLY A CA 1
ATOM 649 C C . GLY A 1 87 ? -11.056 3.139 28.687 1.00 86.81 87 GLY A C 1
ATOM 650 O O . GLY A 1 87 ? -10.301 3.908 29.280 1.00 86.81 87 GLY A O 1
ATOM 651 N N . ARG A 1 88 ? -12.288 2.860 29.149 1.00 86.69 88 ARG A N 1
ATOM 652 C CA . ARG A 1 88 ? -12.870 3.351 30.423 1.00 86.69 88 ARG A CA 1
ATOM 653 C C . ARG A 1 88 ? -12.698 4.866 30.652 1.00 86.69 88 ARG A C 1
ATOM 655 O O . ARG A 1 88 ? -12.483 5.301 31.780 1.00 86.69 88 ARG A O 1
ATOM 662 N N . GLY A 1 89 ? -12.756 5.668 29.586 1.00 85.25 89 GLY A N 1
ATOM 663 C CA . GLY A 1 89 ? -12.589 7.129 29.640 1.00 85.25 89 GLY A CA 1
ATOM 664 C C . GLY A 1 89 ? -11.141 7.631 29.771 1.00 85.25 89 GLY A C 1
ATOM 665 O O . GLY A 1 89 ? -10.926 8.836 29.862 1.00 85.25 89 GLY A O 1
ATOM 666 N N . ASN A 1 90 ? -10.134 6.750 29.763 1.00 90.81 90 ASN A N 1
ATOM 667 C CA . ASN A 1 90 ? -8.720 7.126 29.808 1.00 90.81 90 ASN A CA 1
ATOM 668 C C . ASN A 1 90 ? -8.088 7.079 28.408 1.00 90.81 90 ASN A C 1
ATOM 670 O O . ASN A 1 90 ? -7.811 6.004 27.873 1.00 90.81 90 ASN A O 1
ATOM 674 N N . GLY A 1 91 ? -7.772 8.250 27.849 1.00 87.50 91 GLY A N 1
ATOM 675 C CA . GLY A 1 91 ? -7.178 8.368 26.513 1.00 87.50 91 GLY A CA 1
ATOM 676 C C . GLY A 1 91 ? -5.835 7.644 26.339 1.00 87.50 91 GLY A C 1
ATOM 677 O O . GLY A 1 91 ? -5.570 7.115 25.264 1.00 87.50 91 GLY A O 1
ATOM 678 N N . LYS A 1 92 ? -5.001 7.540 27.388 1.00 91.94 92 LYS A N 1
ATOM 679 C CA . LYS A 1 92 ? -3.718 6.811 27.304 1.00 91.94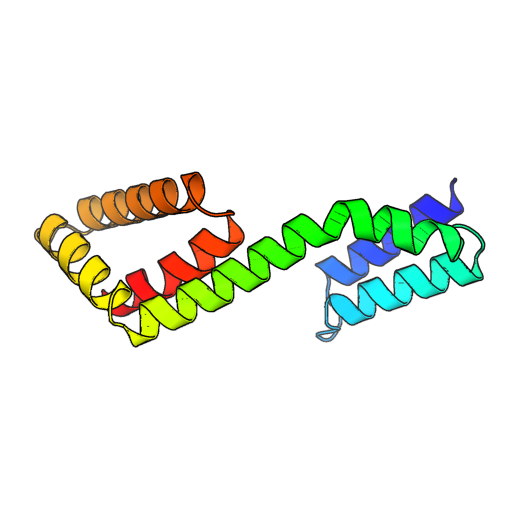 92 LYS A CA 1
ATOM 680 C C . LYS A 1 92 ? -3.930 5.302 27.189 1.00 91.94 92 LYS A C 1
ATOM 682 O O . LYS A 1 92 ? -3.224 4.640 26.434 1.00 91.94 92 LYS A O 1
ATOM 687 N N . LEU A 1 93 ? -4.904 4.771 27.931 1.00 91.31 93 LEU A N 1
ATOM 688 C CA . LEU A 1 93 ? -5.269 3.358 27.861 1.00 91.31 93 LEU A CA 1
ATOM 689 C C . LEU A 1 93 ? -5.909 3.037 26.509 1.00 91.31 93 LEU A C 1
ATOM 691 O O . LEU A 1 93 ? -5.539 2.047 25.890 1.00 91.31 93 LEU A O 1
ATOM 695 N N . LEU A 1 94 ? -6.808 3.902 26.029 1.00 90.75 94 LEU A N 1
ATOM 696 C CA . LEU A 1 94 ? -7.419 3.758 24.710 1.00 90.75 94 LEU A CA 1
ATOM 697 C C . LEU A 1 94 ? -6.362 3.745 23.600 1.00 90.75 94 LEU A C 1
ATOM 699 O O . LEU A 1 94 ? -6.381 2.857 22.757 1.00 90.75 94 LEU A O 1
ATOM 703 N N . PHE A 1 95 ? -5.396 4.667 23.640 1.00 91.06 95 PHE A N 1
ATOM 704 C CA . PHE A 1 95 ? -4.292 4.685 22.682 1.00 91.06 95 PHE A CA 1
ATOM 705 C C . PHE A 1 95 ? -3.493 3.376 22.703 1.00 91.06 95 PHE A C 1
ATOM 707 O O . PHE A 1 95 ? -3.258 2.784 21.654 1.00 91.06 95 PHE A O 1
ATOM 714 N N . ALA A 1 96 ? -3.127 2.881 23.890 1.00 93.88 96 ALA A N 1
ATOM 715 C CA . ALA A 1 96 ? -2.428 1.603 24.013 1.00 93.88 96 ALA A CA 1
ATOM 716 C C . ALA A 1 96 ? -3.256 0.432 23.452 1.00 93.88 96 ALA A C 1
ATOM 718 O O . ALA A 1 96 ? -2.709 -0.424 22.761 1.00 93.88 96 ALA A O 1
ATOM 719 N N . LEU A 1 97 ? -4.571 0.410 23.693 1.00 92.06 97 LEU A N 1
ATOM 720 C CA . LEU A 1 97 ? -5.475 -0.609 23.152 1.00 92.06 97 LEU A CA 1
ATOM 721 C C . LEU A 1 97 ? -5.586 -0.541 21.625 1.00 92.06 97 LEU A C 1
ATOM 723 O O . LEU A 1 97 ? -5.561 -1.583 20.981 1.00 92.06 97 LEU A O 1
ATOM 727 N N . VAL A 1 98 ? -5.657 0.657 21.041 1.00 90.75 98 VAL A N 1
ATOM 728 C CA . VAL A 1 98 ? -5.666 0.848 19.581 1.00 90.75 98 VAL A CA 1
ATOM 729 C C . VAL A 1 98 ? -4.350 0.382 18.961 1.00 90.75 98 VAL A C 1
ATOM 731 O O . VAL A 1 98 ? -4.367 -0.305 17.943 1.00 90.75 98 VAL A O 1
ATOM 734 N N . VAL A 1 99 ? -3.210 0.689 19.588 1.00 92.00 99 VAL A N 1
ATOM 735 C CA . VAL A 1 99 ? -1.894 0.212 19.132 1.00 92.00 99 VAL A CA 1
ATOM 736 C C . VAL A 1 99 ? -1.808 -1.314 19.203 1.00 92.00 99 VAL A C 1
ATOM 738 O O . VAL A 1 99 ? -1.349 -1.942 18.252 1.00 92.00 99 VAL A O 1
ATOM 741 N N . LEU A 1 100 ? -2.278 -1.927 20.294 1.00 92.31 100 LEU A N 1
ATOM 742 C CA . LEU A 1 100 ? -2.303 -3.385 20.439 1.00 92.31 100 LEU A CA 1
ATOM 743 C C . LEU A 1 100 ? -3.258 -4.051 19.443 1.00 92.31 100 LEU A C 1
ATOM 745 O O . LEU A 1 100 ? -2.911 -5.085 18.877 1.00 92.31 100 LEU A O 1
ATOM 749 N N . LEU A 1 101 ? -4.425 -3.453 19.191 1.00 90.25 101 LEU A N 1
ATOM 750 C CA . LEU A 1 101 ? -5.354 -3.913 18.162 1.00 90.25 101 LEU A CA 1
ATOM 751 C C . LEU A 1 101 ? -4.698 -3.846 16.780 1.00 90.25 101 LEU A C 1
ATOM 753 O O . LEU A 1 101 ? -4.711 -4.834 16.055 1.00 90.25 101 LEU A O 1
ATOM 757 N N . GLY A 1 102 ? -4.070 -2.718 16.440 1.00 90.38 102 GLY A N 1
ATOM 758 C CA . GLY A 1 102 ? -3.334 -2.554 15.188 1.00 90.38 102 GLY A CA 1
ATOM 759 C C . GLY A 1 102 ? -2.209 -3.578 15.031 1.00 90.38 102 GLY A C 1
ATOM 760 O O . GLY A 1 102 ? -2.064 -4.168 13.965 1.00 90.38 102 GLY A O 1
ATOM 761 N N . ALA A 1 103 ? -1.464 -3.858 16.103 1.00 91.12 103 ALA A N 1
ATOM 762 C CA . ALA A 1 103 ? -0.429 -4.888 16.109 1.00 91.12 103 ALA A CA 1
ATOM 763 C C . ALA A 1 103 ? -1.008 -6.298 15.909 1.00 91.12 103 ALA A C 1
ATOM 765 O O . ALA A 1 103 ? -0.460 -7.076 15.133 1.00 91.12 103 ALA A O 1
ATOM 766 N N . ALA A 1 104 ? -2.127 -6.623 16.562 1.00 90.25 104 ALA A N 1
ATOM 767 C CA . ALA A 1 104 ? -2.800 -7.908 16.396 1.00 90.25 104 ALA A CA 1
ATOM 768 C C . ALA A 1 104 ? -3.338 -8.091 14.969 1.00 90.25 104 ALA A C 1
ATOM 770 O O . ALA A 1 104 ? -3.140 -9.145 14.369 1.00 90.25 104 ALA A O 1
ATOM 771 N N . VAL A 1 105 ? -3.962 -7.057 14.397 1.00 89.06 105 VAL A N 1
ATOM 772 C CA . VAL A 1 105 ? -4.443 -7.084 13.010 1.00 89.06 105 VAL A CA 1
ATOM 773 C C . VAL A 1 105 ? -3.265 -7.197 12.038 1.00 89.06 105 VAL A C 1
ATOM 775 O O . VAL A 1 105 ? -3.321 -8.034 11.151 1.00 89.06 105 VAL A O 1
ATOM 778 N N . SER A 1 106 ? -2.174 -6.451 12.234 1.00 89.31 106 SER A N 1
ATOM 779 C CA . SER A 1 106 ? -0.960 -6.517 11.393 1.00 89.31 106 SER A CA 1
ATOM 780 C C . SER A 1 106 ? -0.189 -7.840 11.519 1.00 89.31 106 SER A C 1
ATOM 782 O O . SER A 1 106 ? 0.527 -8.248 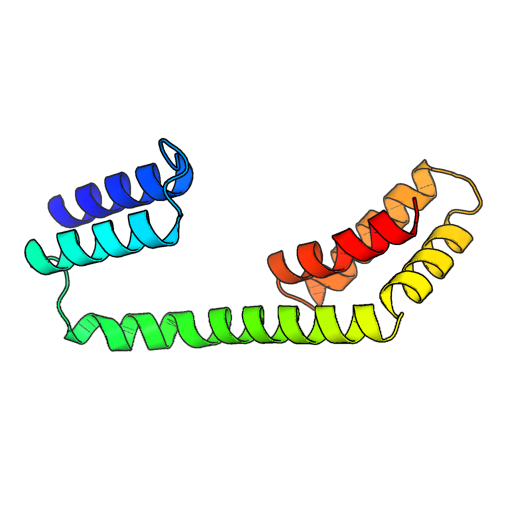10.610 1.00 89.31 106 SER A O 1
ATOM 784 N N . ALA A 1 107 ? -0.347 -8.565 12.629 1.00 87.69 107 ALA A N 1
ATOM 785 C CA . ALA A 1 107 ? 0.199 -9.915 12.757 1.00 87.69 107 ALA A CA 1
ATOM 786 C C . ALA A 1 107 ? -0.593 -10.953 11.941 1.00 87.69 107 ALA A C 1
ATOM 788 O O . ALA A 1 107 ? -0.029 -11.958 11.513 1.00 87.69 107 ALA A O 1
ATOM 789 N N . LEU A 1 108 ? -1.897 -10.726 11.745 1.00 83.56 108 LEU A N 1
ATOM 790 C CA . LEU A 1 108 ? -2.795 -11.628 11.013 1.00 83.56 108 LEU A CA 1
ATOM 791 C C . LEU A 1 108 ? -2.965 -11.234 9.540 1.00 83.56 108 LEU A C 1
ATOM 793 O O . LEU A 1 108 ? -3.263 -12.078 8.698 1.00 83.56 108 LEU A O 1
ATOM 797 N N . VAL A 1 109 ? -2.798 -9.951 9.240 1.00 82.00 109 VAL A N 1
ATOM 798 C CA . VAL A 1 109 ? -3.067 -9.313 7.954 1.00 82.00 109 VAL A CA 1
ATOM 799 C C . VAL A 1 109 ? -1.816 -8.550 7.530 1.00 82.00 109 VAL A C 1
ATOM 801 O O . VAL A 1 109 ? -1.109 -8.011 8.370 1.00 82.00 109 VAL A O 1
ATOM 804 N N . ALA A 1 110 ? -1.539 -8.458 6.227 1.00 84.38 110 ALA A N 1
ATOM 805 C CA . ALA A 1 110 ? -0.452 -7.616 5.725 1.00 84.38 110 ALA A CA 1
ATOM 806 C C . ALA A 1 110 ? -0.535 -6.179 6.285 1.00 84.38 110 ALA A C 1
ATOM 808 O O . ALA A 1 110 ? -1.630 -5.666 6.519 1.00 84.38 110 ALA A O 1
ATOM 809 N N . ASN A 1 111 ? 0.611 -5.512 6.449 1.00 88.31 111 ASN A N 1
ATOM 810 C CA . ASN A 1 111 ? 0.688 -4.191 7.084 1.00 88.31 111 ASN A CA 1
ATOM 811 C C . ASN A 1 111 ? -0.232 -3.142 6.424 1.00 88.31 111 ASN A C 1
ATOM 813 O O . ASN A 1 111 ? -0.902 -2.377 7.115 1.00 88.31 111 ASN A O 1
ATOM 817 N N . ASP A 1 112 ? -0.334 -3.158 5.093 1.00 85.81 112 ASP A N 1
ATOM 818 C CA . ASP A 1 112 ? -1.240 -2.271 4.350 1.00 85.81 112 ASP A CA 1
ATOM 819 C C . ASP A 1 112 ? -2.714 -2.581 4.653 1.00 85.81 112 ASP A C 1
ATOM 821 O O . ASP A 1 112 ? -3.546 -1.689 4.801 1.00 85.81 112 ASP A O 1
ATOM 825 N N . GLY A 1 113 ? -3.029 -3.866 4.809 1.00 81.88 113 GLY A N 1
ATOM 826 C CA . GLY A 1 113 ? -4.343 -4.344 5.215 1.00 81.88 113 GLY A CA 1
ATOM 827 C C . GLY A 1 113 ? -4.715 -3.940 6.639 1.00 81.88 113 GLY A C 1
ATOM 828 O O . GLY A 1 113 ? -5.851 -3.550 6.894 1.00 81.88 113 GLY A O 1
ATOM 829 N N . ALA A 1 114 ? -3.750 -3.963 7.559 1.00 86.94 114 ALA A N 1
ATOM 830 C CA . ALA A 1 114 ? -3.959 -3.472 8.913 1.00 86.94 114 ALA A CA 1
ATOM 831 C C . ALA A 1 114 ? -4.300 -1.980 8.929 1.00 86.94 114 ALA A C 1
ATOM 833 O O . ALA A 1 114 ? -5.197 -1.583 9.666 1.00 86.94 114 ALA A O 1
ATOM 834 N N . ALA A 1 115 ? -3.655 -1.166 8.087 1.00 87.06 115 ALA A N 1
ATOM 835 C CA . ALA A 1 115 ? -4.021 0.240 7.936 1.00 87.06 115 ALA A CA 1
ATOM 836 C C . ALA A 1 115 ? -5.457 0.398 7.401 1.00 87.06 115 ALA A C 1
ATOM 838 O O . ALA A 1 115 ? -6.245 1.130 7.994 1.00 87.06 115 ALA A O 1
ATOM 839 N N . LEU A 1 116 ? -5.823 -0.346 6.350 1.00 87.25 116 LEU A N 1
ATOM 840 C CA . LEU A 1 116 ? -7.171 -0.318 5.763 1.00 87.25 116 LEU A CA 1
ATOM 841 C C . LEU A 1 116 ? -8.282 -0.710 6.750 1.00 87.25 116 LEU A C 1
ATOM 843 O O . LEU A 1 116 ? -9.379 -0.171 6.661 1.00 87.25 116 LEU A O 1
ATOM 847 N N . ILE A 1 117 ? -8.001 -1.619 7.686 1.00 87.81 117 ILE A N 1
ATOM 848 C CA . ILE A 1 117 ? -8.947 -2.073 8.718 1.00 87.81 117 ILE A CA 1
ATOM 849 C C . ILE A 1 117 ? -8.960 -1.128 9.925 1.00 87.81 117 ILE A C 1
ATOM 851 O O . ILE A 1 117 ? -10.014 -0.807 10.470 1.00 87.81 117 ILE A O 1
ATOM 855 N N . LEU A 1 118 ? -7.790 -0.681 10.383 1.00 89.62 118 LEU A N 1
ATOM 856 C CA . LEU A 1 118 ? -7.678 0.110 11.606 1.00 89.62 118 LEU A CA 1
ATOM 857 C C . LEU A 1 118 ? -8.232 1.525 11.419 1.00 89.62 118 LEU A C 1
ATOM 859 O O . LEU A 1 118 ? -8.811 2.073 12.353 1.00 89.62 118 LEU A O 1
ATOM 863 N N . THR A 1 119 ? -8.088 2.114 10.228 1.00 90.44 119 THR A N 1
ATOM 864 C CA . THR A 1 119 ? -8.616 3.450 9.924 1.00 90.44 119 THR A CA 1
ATOM 865 C C . THR A 1 119 ? -10.127 3.572 10.169 1.00 90.44 119 THR A C 1
ATOM 867 O O . THR A 1 119 ? -10.494 4.426 10.979 1.00 90.44 119 THR A O 1
ATOM 870 N N . PRO A 1 120 ? -11.014 2.755 9.563 1.00 85.44 120 PRO A N 1
ATOM 871 C CA . PRO A 1 120 ? -12.452 2.851 9.817 1.00 85.44 120 PRO A CA 1
ATOM 872 C C . PRO A 1 120 ? -12.809 2.542 11.276 1.00 85.44 120 PRO A C 1
ATOM 874 O O . PRO A 1 120 ? -13.639 3.242 11.848 1.00 85.44 120 PRO A O 1
ATOM 877 N N . ILE A 1 121 ? -12.129 1.589 11.928 1.00 86.94 121 ILE A N 1
ATOM 878 C CA . ILE A 1 121 ? -12.344 1.291 13.357 1.00 86.94 121 ILE A CA 1
ATOM 879 C C . ILE A 1 121 ? -12.054 2.520 14.228 1.00 86.94 121 ILE A C 1
ATOM 881 O O . ILE A 1 121 ? -12.836 2.853 15.114 1.00 86.94 121 ILE A O 1
ATOM 885 N N . VAL A 1 122 ? -10.928 3.198 13.995 1.00 87.50 122 VAL A N 1
ATOM 886 C CA . VAL A 1 122 ? -10.551 4.393 14.764 1.00 87.50 122 VAL A CA 1
ATOM 887 C C . VAL A 1 122 ? -11.489 5.558 14.471 1.00 87.50 122 VAL A C 1
ATOM 889 O O . VAL A 1 122 ? -11.855 6.266 15.403 1.00 87.50 122 VAL A O 1
ATOM 892 N N . ILE A 1 123 ? -11.915 5.734 13.219 1.00 86.69 123 ILE A N 1
ATOM 893 C CA . ILE A 1 123 ? -12.893 6.765 12.851 1.00 86.69 123 ILE A CA 1
ATOM 894 C C . ILE A 1 123 ? -14.242 6.505 13.528 1.00 86.69 123 ILE A C 1
ATOM 896 O O . ILE A 1 123 ? -14.822 7.442 14.056 1.00 86.69 123 ILE A O 1
ATOM 900 N N . ALA A 1 124 ? -14.707 5.256 13.597 1.00 84.31 124 ALA A N 1
ATOM 901 C CA . ALA A 1 124 ? -15.955 4.894 14.276 1.00 84.31 124 ALA A CA 1
ATOM 902 C C . ALA A 1 124 ? -15.914 5.083 15.809 1.00 84.31 124 ALA A C 1
ATOM 904 O O . ALA A 1 124 ? -16.953 5.028 16.463 1.00 84.31 124 ALA A O 1
ATOM 905 N N . MET A 1 125 ? -14.727 5.273 16.402 1.00 81.81 125 MET A N 1
ATOM 906 C CA . MET A 1 125 ? -14.575 5.620 17.823 1.00 81.81 125 MET A CA 1
ATOM 907 C C . MET A 1 125 ? -14.658 7.131 18.101 1.00 81.81 125 MET A C 1
ATOM 909 O O . MET A 1 125 ? -14.800 7.494 19.273 1.00 81.81 125 MET A O 1
ATOM 913 N N . LEU A 1 126 ? -14.504 7.986 17.079 1.00 75.69 126 LEU A N 1
ATOM 914 C CA . LEU A 1 126 ? -14.577 9.453 17.177 1.00 75.69 126 LEU A CA 1
ATOM 915 C C . LEU A 1 126 ? -16.025 9.944 17.077 1.00 75.69 126 LEU A C 1
ATOM 917 O O . LEU A 1 126 ? -16.345 10.893 17.829 1.00 75.69 126 LEU A O 1
#

Foldseek 3Di:
DVVLVVLVVQLVCCLVVCVPVPHNVNSNVVSVVVCPVVVVDHPVCVVVVCVVCVVVVVLVVVLLV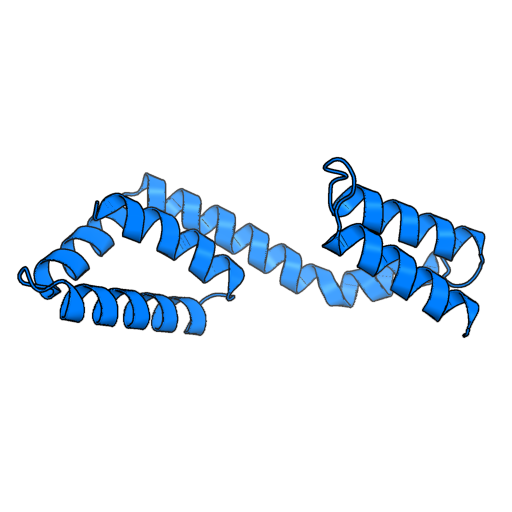VLVVCVVVCVLLVVLVVLLVQCVPPPVSSVVSLVVQLVVCCVVGPNVSSCSNSVSSVVSND

Radius of gyration: 20.51 Å; Cα contacts (8 Å, |Δi|>4): 81; chains: 1; bounding box: 46×32×56 Å

Solvent-accessible surface area (backbone atoms only — not comparable to full-atom values): 6835 Å² total; per-residue (Å²): 109,71,67,52,51,52,49,48,53,52,25,49,51,40,41,72,62,24,68,96,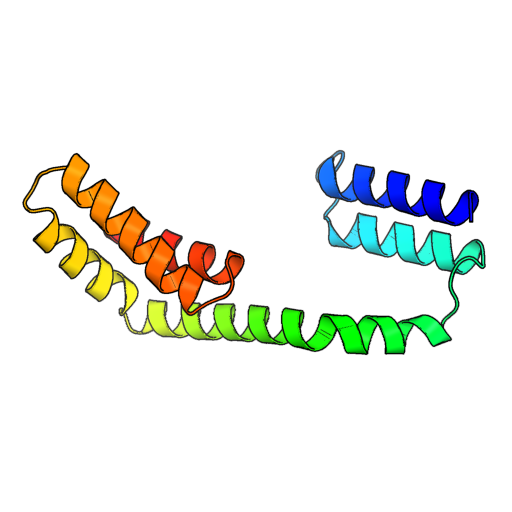70,45,50,52,66,58,34,48,51,50,38,52,52,52,34,43,76,69,64,69,45,57,82,80,50,50,62,59,54,42,72,70,43,50,64,61,56,50,50,52,52,50,42,52,54,51,45,55,53,36,50,77,69,43,48,35,52,55,51,18,54,52,52,52,60,72,18,70,89,37,69,71,53,31,49,53,50,51,52,50,48,43,51,54,41,36,73,78,33,58,64,70,47,20,50,68,49,43,51,59,21,56,58,62,62,109